Protein AF-A0ABD6C8F3-F1 (afdb_monomer)

Mean predicted aligned error: 8.4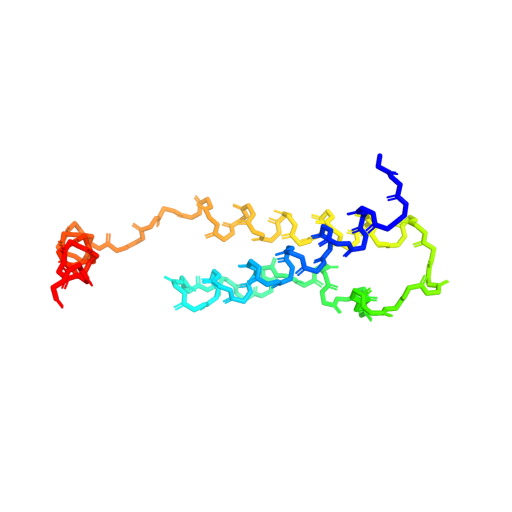9 Å

Solvent-accessible surface area (backbone atoms only — not comparable to full-atom values): 5252 Å² total; per-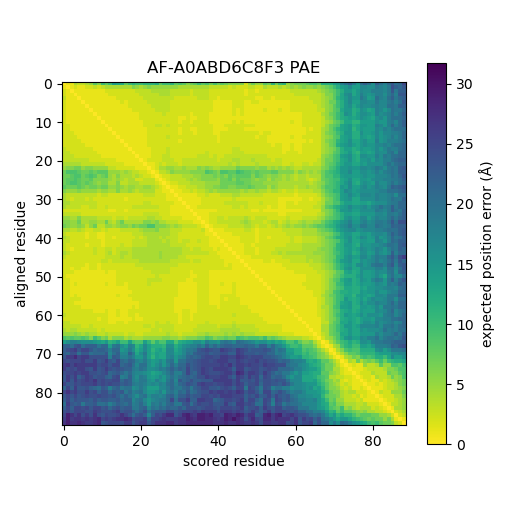residue (Å²): 132,56,64,67,60,42,36,51,49,28,44,53,48,54,54,47,51,54,58,45,57,77,74,42,90,66,62,89,66,49,46,45,73,29,62,73,64,72,72,58,54,84,52,74,86,57,58,62,66,56,47,49,53,44,36,51,30,41,51,52,21,48,50,54,65,68,64,52,76,75,81,66,50,77,66,55,52,55,49,54,50,51,55,62,69,62,66,85,114

Radius of gyration: 16.14 Å; Cα contacts (8 Å, |Δi|>4): 51; chains: 1; bounding box: 31×20×46 Å

Sequence (89 aa):
MRKQELIHLHALCLLLRERVGERTELASGAFAGYDDSRLDPSAVHRRKAEHHEAVLALLEGLATALSEPDSRTDDERRDASRRLENWDG

Organism: NCBI:txid1126241

pLDDT: mean 86.3, std 13.85, range [49.25, 98.38]

Foldseek 3Di:
DDLVVLLVLLVVLVVVVVVLVVVAPADVCLLVQLVVLVDHSVPSVDDSVSSVSNSVSSVSSVCVSVPPPPPDDPVNVVVVVVVVVPPVD

InterPro domains:
  IPR002753 Uncharacterised protein family UPF0058 [PF01893] (1-73)
  IPR002753 Uncharacterised protein family UPF0058 [PTHR42203] (1-82)
  IPR036519 Uncharacterised UPF0058 superfamily [G3DSA:1.20.1270.110] (1-88)
  IPR036519 Uncharacterised UPF0058 superfamily [SSF140371] (1-74)

Secondary structure (DSSP, 8-state):
--HHHHHHHHHHHHHHHHHHHTTS-PPTTTTHHHHTTT--TT-TTS-HHHHHHHHHHHHHHHHHHHHS-----HHHHHHHHHHHHGGG-

Structure (mmCIF, N/CA/C/O backbone):
data_AF-A0ABD6C8F3-F1
#
_entry.id   AF-A0ABD6C8F3-F1
#
loop_
_atom_site.group_PDB
_atom_site.id
_atom_site.type_symbol
_atom_site.label_atom_id
_atom_site.label_alt_id
_atom_site.label_comp_id
_atom_site.label_asym_id
_atom_site.label_entity_id
_atom_site.label_seq_id
_atom_site.pdbx_PDB_ins_code
_atom_site.Cartn_x
_atom_site.Cartn_y
_atom_site.Cartn_z
_atom_site.occupancy
_atom_site.B_iso_or_equiv
_atom_site.auth_seq_id
_atom_site.auth_comp_id
_atom_site.auth_asym_id
_atom_site.auth_atom_id
_atom_site.pdbx_PDB_model_num
ATOM 1 N N . MET A 1 1 ? 14.562 8.668 -3.788 1.00 84.75 1 MET A N 1
ATOM 2 C CA . MET A 1 1 ? 14.558 7.212 -3.523 1.00 84.75 1 MET A CA 1
ATOM 3 C C . MET A 1 1 ? 15.003 6.420 -4.747 1.00 84.75 1 MET A C 1
ATOM 5 O O . MET A 1 1 ? 14.552 6.704 -5.863 1.00 84.75 1 MET A O 1
ATOM 9 N N . ARG A 1 2 ? 15.890 5.442 -4.551 1.00 96.19 2 ARG A N 1
ATOM 10 C CA . ARG A 1 2 ? 16.244 4.390 -5.520 1.00 96.19 2 ARG A CA 1
ATOM 11 C C . ARG A 1 2 ? 15.073 3.408 -5.679 1.00 96.19 2 ARG A C 1
ATOM 13 O O . ARG A 1 2 ? 14.166 3.384 -4.856 1.00 96.19 2 ARG A O 1
ATOM 20 N N . LYS A 1 3 ? 15.072 2.595 -6.744 1.00 95.25 3 LYS A N 1
ATOM 21 C CA . LYS A 1 3 ? 13.976 1.638 -7.007 1.00 95.25 3 LYS A CA 1
ATOM 22 C C . LYS A 1 3 ? 13.833 0.595 -5.889 1.00 95.25 3 LYS A C 1
ATOM 24 O O . LYS A 1 3 ? 12.719 0.330 -5.472 1.00 95.25 3 LYS A O 1
ATOM 29 N N . GLN A 1 4 ? 14.947 0.059 -5.390 1.00 96.88 4 GLN A N 1
ATOM 30 C CA . GLN A 1 4 ? 14.942 -0.930 -4.304 1.00 96.88 4 GLN A CA 1
ATOM 31 C C . GLN A 1 4 ? 14.381 -0.348 -2.999 1.00 96.88 4 GLN A C 1
ATOM 33 O O . GLN A 1 4 ? 13.476 -0.925 -2.414 1.00 96.88 4 GLN A O 1
ATOM 38 N N . GLU A 1 5 ? 14.826 0.850 -2.602 1.00 97.94 5 GLU A N 1
ATOM 39 C CA . GLU A 1 5 ? 14.271 1.576 -1.446 1.00 97.94 5 GLU A CA 1
ATOM 40 C C . GLU A 1 5 ? 12.754 1.780 -1.573 1.00 97.94 5 GLU A C 1
ATOM 42 O O . GLU A 1 5 ? 12.025 1.643 -0.598 1.00 97.94 5 GLU A O 1
ATOM 47 N N . LEU A 1 6 ? 12.271 2.082 -2.783 1.00 97.94 6 LEU A N 1
ATOM 48 C CA . LEU A 1 6 ? 10.848 2.274 -3.045 1.00 97.94 6 LEU A CA 1
ATOM 49 C C . LEU A 1 6 ? 10.048 0.966 -2.969 1.00 97.94 6 LEU A C 1
ATOM 51 O O . LEU A 1 6 ? 8.942 0.970 -2.443 1.00 97.94 6 LEU A O 1
ATOM 55 N N . ILE A 1 7 ? 10.601 -0.146 -3.458 1.00 97.88 7 ILE A N 1
ATOM 56 C CA . ILE A 1 7 ? 9.985 -1.476 -3.330 1.00 97.88 7 ILE A CA 1
ATOM 57 C C . ILE A 1 7 ? 9.897 -1.881 -1.854 1.00 97.88 7 ILE A C 1
ATOM 59 O O . ILE A 1 7 ? 8.856 -2.362 -1.414 1.00 97.88 7 ILE A O 1
ATOM 63 N N . HIS A 1 8 ? 10.952 -1.638 -1.072 1.00 98.12 8 HIS A N 1
ATOM 64 C CA . HIS A 1 8 ? 10.926 -1.889 0.369 1.00 98.12 8 HIS A CA 1
ATOM 65 C C . HIS A 1 8 ? 9.895 -1.017 1.083 1.00 98.12 8 HIS A C 1
ATOM 67 O O . HIS A 1 8 ? 9.158 -1.526 1.922 1.00 98.12 8 HIS A O 1
ATOM 73 N N . LEU A 1 9 ? 9.794 0.266 0.725 1.00 98.19 9 LEU A N 1
ATOM 74 C CA . LEU A 1 9 ? 8.760 1.138 1.278 1.00 98.19 9 LEU A CA 1
ATOM 75 C C . LEU A 1 9 ? 7.353 0.641 0.922 1.00 98.19 9 LEU A C 1
ATOM 77 O O . LEU A 1 9 ? 6.497 0.600 1.794 1.00 98.19 9 LEU A O 1
ATOM 81 N N . HIS A 1 10 ? 7.127 0.212 -0.321 1.00 98.19 10 HIS A N 1
ATOM 82 C CA . HIS A 1 10 ? 5.856 -0.383 -0.733 1.00 98.19 10 HIS A CA 1
ATOM 83 C C . HIS A 1 10 ? 5.518 -1.603 0.139 1.00 98.19 10 HIS A C 1
ATOM 85 O O . HIS A 1 10 ? 4.442 -1.645 0.730 1.00 98.19 10 HIS A O 1
ATOM 91 N N . ALA A 1 11 ? 6.452 -2.543 0.308 1.00 98.19 11 ALA A N 1
ATOM 92 C CA . ALA A 1 11 ? 6.245 -3.699 1.180 1.00 98.19 11 ALA A CA 1
ATOM 93 C C . ALA A 1 11 ? 5.922 -3.295 2.631 1.00 98.19 11 ALA A C 1
ATOM 95 O O . ALA A 1 11 ? 4.998 -3.837 3.229 1.00 98.19 11 ALA A O 1
ATOM 96 N N . LEU A 1 12 ? 6.633 -2.307 3.186 1.00 98.38 12 LEU A N 1
ATOM 97 C CA . LEU A 1 12 ? 6.373 -1.797 4.536 1.00 98.38 12 LEU A CA 1
ATOM 98 C C . LEU A 1 12 ? 4.986 -1.152 4.666 1.00 98.38 12 LEU A C 1
ATOM 100 O O . LEU A 1 12 ? 4.303 -1.385 5.658 1.00 98.38 12 LEU A O 1
ATOM 104 N N . CYS A 1 13 ? 4.549 -0.368 3.679 1.00 97.94 13 CYS A N 1
ATOM 105 C CA . CYS A 1 13 ? 3.215 0.231 3.672 1.00 97.94 13 CYS A CA 1
ATOM 106 C C . CYS A 1 13 ? 2.109 -0.830 3.584 1.00 97.94 13 CYS A C 1
ATOM 108 O O . CYS A 1 13 ? 1.074 -0.673 4.231 1.00 97.94 13 CYS A O 1
ATOM 110 N N . LEU A 1 14 ? 2.331 -1.916 2.835 1.00 97.31 14 LEU A N 1
ATOM 111 C CA . LEU A 1 14 ? 1.386 -3.031 2.754 1.00 97.31 14 LEU A CA 1
ATOM 112 C C . LEU A 1 14 ? 1.254 -3.753 4.105 1.00 97.31 14 LEU A C 1
ATOM 114 O O . LEU A 1 14 ? 0.141 -3.941 4.590 1.00 97.31 14 LEU A O 1
ATOM 118 N N . LEU A 1 15 ? 2.376 -4.045 4.770 1.00 97.31 15 LEU A N 1
ATOM 119 C CA . LEU A 1 15 ? 2.372 -4.599 6.131 1.00 97.31 15 LEU A CA 1
ATOM 120 C C . LEU A 1 15 ? 1.695 -3.655 7.134 1.00 97.31 15 LEU A C 1
ATOM 122 O O . LEU A 1 15 ? 0.986 -4.088 8.040 1.00 97.31 15 LEU A O 1
ATOM 126 N N . LEU A 1 16 ? 1.898 -2.344 6.983 1.00 95.94 16 LEU A N 1
ATOM 127 C CA . LEU A 1 16 ? 1.256 -1.361 7.847 1.00 95.94 16 LEU A CA 1
ATOM 128 C C . LEU A 1 16 ? -0.263 -1.334 7.635 1.00 95.94 16 LEU A C 1
ATOM 130 O O . LEU A 1 16 ? -0.995 -1.258 8.618 1.00 95.94 16 LEU A O 1
ATOM 134 N N . ARG A 1 17 ? -0.745 -1.449 6.390 1.00 94.69 17 ARG A N 1
ATOM 135 C CA . ARG A 1 17 ? -2.178 -1.605 6.088 1.00 94.69 17 ARG A CA 1
ATOM 136 C C . ARG A 1 17 ? -2.766 -2.806 6.826 1.00 94.69 17 ARG A C 1
ATOM 138 O O . ARG A 1 17 ? -3.796 -2.653 7.477 1.00 94.69 17 ARG A O 1
ATOM 145 N N . GLU A 1 18 ? -2.122 -3.969 6.739 1.00 94.06 18 GLU A N 1
ATOM 146 C CA . GLU A 1 18 ? -2.561 -5.184 7.443 1.00 94.06 18 GLU A CA 1
ATOM 147 C C . GLU A 1 18 ? -2.635 -4.930 8.951 1.00 94.06 18 GLU A C 1
ATOM 149 O O . GLU A 1 18 ? -3.667 -5.156 9.582 1.00 94.06 18 GLU A O 1
ATOM 154 N N . ARG A 1 19 ? -1.579 -4.334 9.515 1.00 93.19 19 ARG A N 1
ATOM 155 C CA . ARG A 1 19 ? -1.502 -4.043 10.948 1.00 93.19 19 ARG A CA 1
ATOM 156 C C . ARG A 1 19 ? -2.544 -3.032 11.426 1.00 93.19 19 ARG A C 1
ATOM 158 O O . ARG A 1 19 ? -2.995 -3.123 12.567 1.00 93.19 19 ARG A O 1
ATOM 165 N N . VAL A 1 20 ? -2.902 -2.049 10.602 1.00 90.62 20 VAL A N 1
ATOM 166 C CA . VAL A 1 20 ? -3.983 -1.103 10.916 1.00 90.62 20 VAL A CA 1
ATOM 167 C C . VAL A 1 20 ? -5.336 -1.807 10.838 1.00 90.62 20 VAL A C 1
ATOM 169 O O . VAL A 1 20 ? -6.139 -1.637 11.751 1.00 90.62 20 VAL A O 1
ATOM 172 N N . GLY A 1 21 ? -5.562 -2.654 9.830 1.00 89.31 21 GLY A N 1
ATOM 173 C CA . GLY A 1 21 ? -6.798 -3.433 9.696 1.00 89.31 21 GLY A CA 1
ATOM 174 C C . GLY A 1 21 ? -7.059 -4.407 10.847 1.00 89.31 21 GLY A C 1
ATOM 175 O O . GLY A 1 21 ? -8.209 -4.666 11.179 1.00 89.31 21 GLY A O 1
ATOM 176 N N . GLU A 1 22 ? -6.012 -4.901 11.510 1.00 88.62 22 GLU A N 1
ATOM 177 C CA . GLU A 1 22 ? -6.147 -5.701 12.738 1.00 88.62 22 GLU A CA 1
ATOM 178 C C . GLU A 1 22 ? -6.571 -4.882 13.971 1.00 88.62 22 GLU A C 1
ATOM 180 O O . GLU A 1 22 ? -7.068 -5.448 14.944 1.00 88.62 22 GLU A O 1
ATOM 185 N N . ARG A 1 23 ? -6.313 -3.566 13.989 1.00 82.56 23 ARG A N 1
ATOM 186 C CA . ARG A 1 23 ? -6.428 -2.712 15.191 1.00 82.56 23 ARG A CA 1
ATOM 187 C C . ARG A 1 23 ? -7.560 -1.691 15.131 1.00 82.56 23 ARG A C 1
ATOM 189 O O . ARG A 1 23 ? -7.876 -1.110 16.173 1.00 82.56 23 ARG A O 1
ATOM 196 N N . THR A 1 24 ? -8.102 -1.455 13.943 1.00 80.81 24 THR A N 1
ATOM 197 C CA . THR A 1 24 ? -9.082 -0.413 13.645 1.00 80.81 24 THR A CA 1
ATOM 198 C C . THR A 1 24 ? -10.074 -0.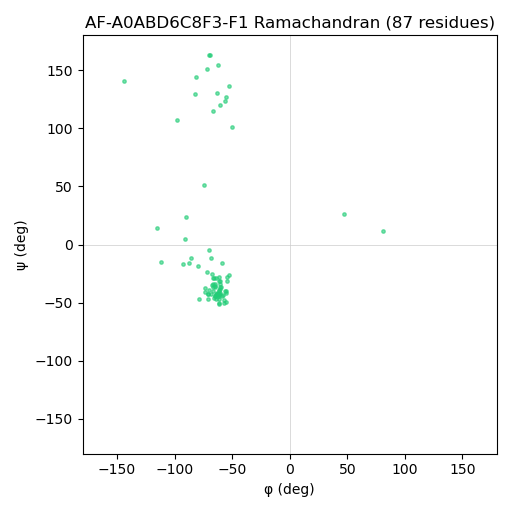940 12.615 1.00 80.81 24 THR A C 1
ATOM 200 O O . THR A 1 24 ? -9.688 -1.616 11.663 1.00 80.81 24 THR A O 1
ATOM 203 N N . GLU A 1 25 ? -11.352 -0.603 12.785 1.00 82.88 25 GLU A N 1
ATOM 204 C CA . GLU A 1 25 ? -12.357 -0.835 11.750 1.00 82.88 25 GLU A CA 1
ATOM 205 C C . GLU A 1 25 ? -12.059 0.065 10.549 1.00 82.88 25 GLU A C 1
ATOM 207 O O . GLU A 1 25 ? -12.094 1.289 10.637 1.00 82.88 25 GLU A O 1
ATOM 212 N N . LEU A 1 26 ? -11.715 -0.547 9.419 1.00 83.81 26 LEU A N 1
ATOM 213 C CA . LEU A 1 26 ? -11.423 0.189 8.198 1.00 83.81 26 LEU A CA 1
ATOM 214 C C . LEU A 1 26 ? -12.721 0.533 7.475 1.00 83.81 26 LEU A C 1
ATOM 216 O O . LEU A 1 26 ? -13.526 -0.354 7.180 1.00 83.81 26 LEU A O 1
ATOM 220 N N . ALA A 1 27 ? -12.881 1.804 7.104 1.00 83.94 27 ALA A N 1
ATOM 221 C CA . ALA A 1 27 ? -13.934 2.209 6.187 1.00 83.94 27 ALA A CA 1
ATOM 222 C C . ALA A 1 27 ? -13.874 1.365 4.901 1.00 83.94 27 ALA A C 1
ATOM 224 O O . ALA A 1 27 ? -12.803 1.119 4.332 1.00 83.94 27 ALA A O 1
ATOM 225 N N . SER A 1 28 ? -15.041 0.922 4.427 1.00 83.62 28 SER A N 1
ATOM 226 C CA . SER A 1 28 ? -15.134 0.147 3.190 1.00 83.62 28 SER A CA 1
ATOM 227 C C . SER A 1 28 ? -14.513 0.932 2.036 1.00 83.62 28 SER A C 1
ATOM 229 O O . SER A 1 28 ? -14.931 2.048 1.739 1.00 83.62 28 SER A O 1
ATOM 231 N N . GLY A 1 29 ? -13.526 0.337 1.368 1.00 87.69 29 GLY A N 1
ATOM 232 C CA . GLY A 1 29 ? -12.833 0.976 0.251 1.00 87.69 29 GLY A CA 1
ATOM 233 C C . GLY A 1 29 ? -11.742 1.975 0.648 1.00 87.69 29 GLY A C 1
ATOM 234 O O . GLY A 1 29 ? -11.223 2.642 -0.242 1.00 87.69 29 GLY A O 1
ATOM 235 N N . ALA A 1 30 ? -11.323 2.041 1.920 1.00 90.25 30 ALA A N 1
ATOM 236 C CA . ALA A 1 30 ? -10.204 2.891 2.359 1.00 90.25 30 ALA A CA 1
ATOM 237 C C . ALA A 1 30 ? -8.913 2.682 1.540 1.00 90.25 30 ALA A C 1
ATOM 239 O O . ALA A 1 30 ? -8.103 3.592 1.415 1.00 90.25 30 ALA A O 1
ATOM 240 N N . PHE A 1 31 ? -8.738 1.497 0.947 1.00 94.69 31 PHE A N 1
ATOM 241 C CA . PHE A 1 31 ? -7.582 1.138 0.122 1.00 94.69 31 PHE A CA 1
ATOM 242 C C . PHE A 1 31 ? -7.926 0.877 -1.350 1.00 94.69 31 PHE A C 1
ATOM 244 O O . PHE A 1 31 ? -7.090 0.343 -2.074 1.00 94.69 31 PHE A O 1
ATOM 251 N N . ALA A 1 32 ? -9.116 1.268 -1.823 1.00 93.75 32 ALA A N 1
ATOM 252 C CA . ALA A 1 32 ? -9.565 0.973 -3.188 1.00 93.75 32 ALA A CA 1
ATOM 253 C C . ALA A 1 32 ? -8.577 1.475 -4.256 1.00 93.75 32 ALA A C 1
ATOM 255 O O . ALA A 1 32 ? -8.241 0.737 -5.176 1.00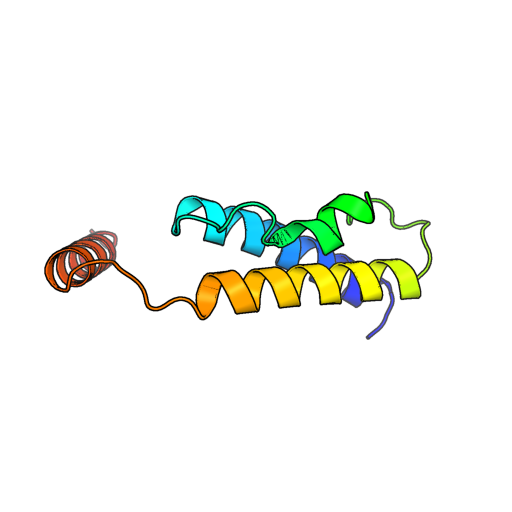 93.75 32 ALA A O 1
ATOM 256 N N . GLY A 1 33 ? -8.017 2.679 -4.077 1.00 92.62 33 GLY A N 1
ATOM 257 C CA . GLY A 1 33 ? -7.012 3.226 -4.995 1.00 92.62 33 GLY A CA 1
ATOM 258 C C . GLY A 1 33 ? -5.742 2.372 -5.101 1.00 92.62 33 GLY A C 1
ATOM 259 O O . GLY A 1 33 ? -5.133 2.296 -6.166 1.00 92.62 33 GLY A O 1
ATOM 260 N N . TYR A 1 34 ? -5.357 1.684 -4.022 1.00 96.38 34 TYR A N 1
ATOM 261 C CA . TYR A 1 34 ? -4.263 0.717 -4.061 1.00 96.38 34 TYR A CA 1
ATOM 262 C C . TYR A 1 34 ? -4.711 -0.615 -4.675 1.00 96.38 34 TYR A C 1
ATOM 264 O O . TYR A 1 34 ? -4.027 -1.142 -5.554 1.00 96.38 34 TYR A O 1
ATOM 272 N N . ASP A 1 35 ? -5.860 -1.143 -4.250 1.00 94.44 35 ASP A N 1
ATOM 273 C CA . ASP A 1 35 ? -6.384 -2.439 -4.697 1.00 94.44 35 ASP A CA 1
ATOM 274 C C . ASP A 1 35 ? -6.636 -2.470 -6.219 1.00 94.44 35 ASP A C 1
ATOM 276 O O . ASP A 1 35 ? -6.363 -3.479 -6.880 1.00 94.44 35 ASP A O 1
ATOM 280 N N . ASP A 1 36 ? -7.044 -1.341 -6.804 1.00 93.81 36 ASP A N 1
ATOM 281 C CA . ASP A 1 36 ? -7.239 -1.174 -8.248 1.00 93.81 36 ASP A CA 1
ATOM 282 C C . ASP A 1 36 ? -5.931 -1.261 -9.047 1.00 93.81 36 ASP A C 1
ATOM 284 O O . ASP A 1 36 ? -5.929 -1.721 -10.194 1.00 93.81 36 ASP A O 1
ATOM 288 N N . SER A 1 37 ? -4.797 -0.884 -8.446 1.00 90.00 37 SER A N 1
ATOM 289 C CA . SER A 1 37 ? -3.486 -0.971 -9.102 1.00 90.00 37 SER A CA 1
ATOM 290 C C . SER A 1 37 ? -3.041 -2.419 -9.341 1.00 90.00 37 SER A C 1
ATOM 292 O O . SER A 1 37 ? -2.241 -2.676 -10.245 1.00 90.00 37 SER A O 1
ATOM 294 N N . ARG A 1 38 ? -3.547 -3.366 -8.529 1.00 90.50 38 ARG A N 1
ATOM 295 C CA . ARG A 1 38 ? -3.154 -4.790 -8.498 1.00 90.50 38 ARG A CA 1
ATOM 296 C C . ARG A 1 38 ? -1.635 -5.008 -8.476 1.00 90.50 38 ARG A C 1
ATOM 298 O O . ARG A 1 38 ? -1.143 -6.033 -8.956 1.00 90.50 38 ARG A O 1
ATOM 305 N N . LEU A 1 39 ? -0.884 -4.034 -7.959 1.00 94.62 39 LEU A N 1
ATOM 306 C CA . LEU A 1 39 ? 0.569 -4.046 -7.973 1.00 94.62 39 LEU A CA 1
ATOM 307 C C . LEU A 1 39 ? 1.112 -4.538 -6.636 1.00 94.62 39 LEU A C 1
ATOM 309 O O . LEU A 1 39 ? 1.125 -3.807 -5.651 1.00 94.62 39 LEU A O 1
ATOM 313 N N . ASP A 1 40 ? 1.641 -5.755 -6.642 1.00 96.12 40 ASP A N 1
ATOM 314 C CA . ASP A 1 40 ? 2.316 -6.336 -5.486 1.00 96.12 40 ASP A CA 1
ATOM 315 C C . ASP A 1 40 ? 3.778 -5.839 -5.364 1.00 96.12 40 A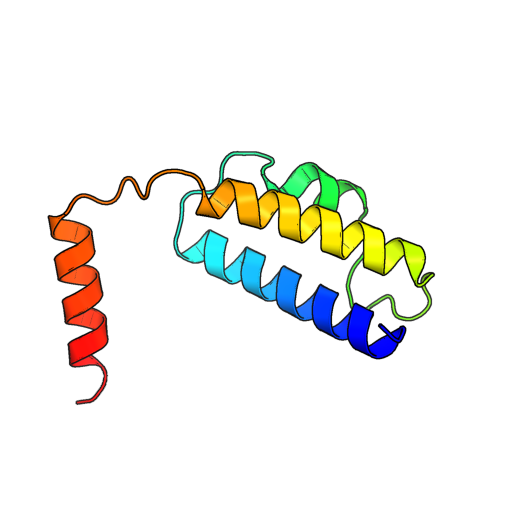SP A C 1
ATOM 317 O O . ASP A 1 40 ? 4.460 -5.671 -6.387 1.00 96.12 40 ASP A O 1
ATOM 321 N N . PRO A 1 41 ? 4.318 -5.634 -4.144 1.00 96.31 41 PRO A N 1
ATOM 322 C CA . PRO A 1 41 ? 5.721 -5.264 -3.942 1.00 96.31 41 PRO A CA 1
ATOM 323 C C . PRO A 1 41 ? 6.729 -6.229 -4.592 1.00 96.31 41 PRO A C 1
ATOM 325 O O . PRO A 1 41 ? 7.789 -5.790 -5.046 1.00 96.31 41 PRO A O 1
ATOM 328 N N . SER A 1 42 ? 6.409 -7.525 -4.687 1.00 96.06 42 SER A N 1
ATOM 329 C CA . SER A 1 42 ? 7.258 -8.549 -5.318 1.00 96.06 42 SER A CA 1
ATOM 330 C C . SER A 1 42 ? 7.381 -8.393 -6.837 1.00 96.06 42 SER A C 1
ATOM 332 O O . SER A 1 42 ? 8.268 -8.992 -7.453 1.00 96.06 42 SER A O 1
ATOM 334 N N . ALA A 1 43 ? 6.561 -7.539 -7.461 1.00 96.12 43 ALA A N 1
ATOM 335 C CA . ALA A 1 43 ? 6.599 -7.240 -8.888 1.00 96.12 43 ALA A CA 1
ATOM 336 C C . ALA A 1 43 ? 7.794 -6.338 -9.271 1.00 96.12 43 ALA A C 1
ATOM 338 O O . ALA A 1 43 ? 7.651 -5.345 -9.979 1.00 96.12 43 ALA A O 1
ATOM 339 N N . VAL A 1 44 ? 9.012 -6.714 -8.866 1.00 94.81 44 VAL A N 1
ATOM 340 C CA . VAL A 1 44 ? 10.257 -5.931 -8.999 1.00 94.81 44 VAL A CA 1
ATOM 341 C C . VAL A 1 44 ? 10.632 -5.561 -10.439 1.00 94.81 44 VAL A C 1
ATOM 343 O O . VAL A 1 44 ? 11.465 -4.680 -10.667 1.00 94.81 44 VAL A O 1
ATOM 346 N N . HIS A 1 45 ? 10.034 -6.224 -11.430 1.00 95.38 45 HIS A N 1
ATOM 347 C CA . HIS A 1 45 ? 10.208 -5.947 -12.855 1.00 95.38 45 HIS A CA 1
ATOM 348 C C . HIS A 1 45 ? 9.375 -4.743 -13.334 1.00 95.38 45 HIS A C 1
ATOM 350 O O . HIS A 1 45 ? 9.701 -4.152 -14.363 1.00 95.38 45 HIS A O 1
ATOM 356 N N . ARG A 1 46 ? 8.344 -4.330 -12.584 1.00 96.38 46 ARG A N 1
ATOM 357 C CA . ARG A 1 46 ? 7.479 -3.183 -12.908 1.00 96.38 46 ARG A CA 1
ATOM 358 C C . ARG A 1 46 ? 8.217 -1.856 -12.783 1.00 96.38 46 ARG A C 1
ATOM 360 O O . ARG A 1 46 ? 9.326 -1.777 -12.235 1.00 96.38 46 ARG A O 1
ATOM 367 N N . ARG A 1 47 ? 7.663 -0.791 -13.368 1.00 97.12 47 ARG A N 1
ATOM 368 C CA . ARG A 1 47 ? 8.358 0.503 -13.427 1.00 97.12 47 ARG A CA 1
ATOM 369 C C . ARG A 1 47 ? 8.394 1.155 -12.049 1.00 97.12 47 ARG A C 1
ATOM 371 O O . ARG A 1 47 ? 7.501 0.992 -11.228 1.00 97.12 47 ARG A O 1
ATOM 378 N N . LYS A 1 48 ? 9.434 1.959 -11.815 1.00 96.81 48 LYS A N 1
ATOM 379 C CA . LYS A 1 48 ? 9.594 2.724 -10.569 1.00 96.81 48 LYS A CA 1
ATOM 380 C C . LYS A 1 48 ? 8.383 3.624 -10.283 1.00 96.81 48 LYS A C 1
ATOM 382 O O . LYS A 1 48 ? 7.982 3.720 -9.134 1.00 96.81 48 LYS A O 1
ATOM 387 N N . ALA A 1 49 ? 7.829 4.266 -11.314 1.00 97.12 49 ALA A N 1
ATOM 388 C CA . ALA A 1 49 ? 6.660 5.135 -11.180 1.00 97.12 49 ALA A CA 1
ATOM 389 C C . ALA A 1 49 ? 5.437 4.381 -10.634 1.00 97.12 49 ALA A C 1
ATOM 391 O O . ALA A 1 49 ? 4.738 4.900 -9.782 1.00 97.12 49 ALA A O 1
ATOM 392 N N . GLU A 1 50 ? 5.258 3.121 -11.025 1.00 97.19 50 GLU A N 1
ATOM 393 C CA . GLU A 1 50 ? 4.112 2.322 -10.586 1.00 97.19 50 GLU A CA 1
ATOM 394 C C . GLU A 1 50 ? 4.221 1.950 -9.103 1.00 97.19 50 GLU A C 1
ATOM 396 O O . GLU A 1 50 ? 3.263 2.093 -8.354 1.00 97.19 50 GLU A O 1
ATOM 401 N N . HIS A 1 51 ? 5.415 1.561 -8.629 1.00 97.75 51 HIS A N 1
ATOM 402 C CA . HIS A 1 51 ? 5.621 1.367 -7.188 1.00 97.75 51 HIS A CA 1
ATOM 403 C C . HIS A 1 51 ? 5.454 2.675 -6.402 1.00 97.75 51 HIS A C 1
ATOM 405 O O . HIS A 1 51 ? 5.087 2.633 -5.235 1.00 97.75 51 HIS A O 1
ATOM 411 N N . HIS A 1 52 ? 5.733 3.827 -7.017 1.00 97.88 52 HIS A N 1
ATOM 412 C CA . HIS A 1 52 ? 5.549 5.128 -6.379 1.00 97.88 52 HIS A CA 1
ATOM 413 C C . HIS A 1 52 ? 4.065 5.468 -6.227 1.00 97.88 52 HIS A C 1
ATOM 415 O O . HIS A 1 52 ? 3.642 5.846 -5.142 1.00 97.88 52 HIS A O 1
ATOM 421 N N . GLU A 1 53 ? 3.280 5.278 -7.286 1.00 97.88 53 GLU A N 1
ATOM 422 C CA . GLU A 1 53 ? 1.821 5.440 -7.266 1.00 97.88 53 GLU A CA 1
ATOM 423 C C . GLU A 1 53 ? 1.169 4.503 -6.241 1.00 97.88 53 GLU A C 1
ATOM 425 O O . GLU A 1 53 ? 0.359 4.947 -5.433 1.00 97.88 53 GLU A O 1
ATOM 430 N N . ALA A 1 54 ? 1.598 3.239 -6.189 1.00 97.81 54 ALA A N 1
ATOM 431 C CA . ALA A 1 54 ? 1.117 2.277 -5.200 1.00 97.81 54 ALA A CA 1
ATOM 432 C C . ALA A 1 54 ? 1.415 2.701 -3.749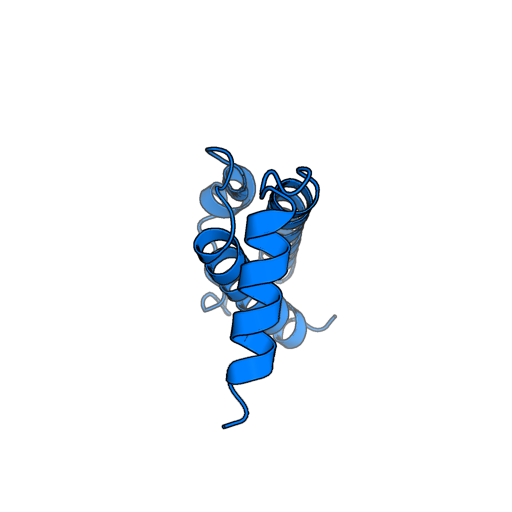 1.00 97.81 54 ALA A C 1
ATOM 434 O O . ALA A 1 54 ? 0.552 2.585 -2.881 1.00 97.81 54 ALA A O 1
ATOM 435 N N . VAL A 1 55 ? 2.617 3.228 -3.482 1.00 98.12 55 VAL A N 1
ATOM 436 C CA . VAL A 1 55 ? 2.974 3.767 -2.159 1.00 98.12 55 VAL A CA 1
ATOM 437 C C . VAL A 1 55 ? 2.089 4.955 -1.792 1.00 98.12 55 VAL A C 1
ATOM 439 O O . VAL A 1 55 ? 1.612 5.013 -0.663 1.00 98.12 55 VAL A O 1
ATOM 442 N N . LEU A 1 56 ? 1.854 5.885 -2.721 1.00 97.94 56 LEU A N 1
ATOM 443 C CA . LEU A 1 56 ? 0.986 7.036 -2.463 1.00 97.94 56 LEU A CA 1
ATOM 444 C C . LEU A 1 56 ? -0.442 6.594 -2.126 1.00 97.94 56 LEU A C 1
ATOM 446 O O . LEU A 1 56 ? -0.968 7.017 -1.102 1.00 97.94 56 LEU A O 1
ATOM 450 N N . ALA A 1 57 ? -1.014 5.671 -2.902 1.00 97.62 57 ALA A N 1
ATOM 451 C CA . ALA A 1 57 ? -2.353 5.145 -2.646 1.00 97.62 57 ALA A CA 1
ATOM 452 C C . ALA A 1 57 ? -2.465 4.427 -1.285 1.00 97.62 57 ALA A C 1
ATOM 454 O O . ALA A 1 57 ? -3.459 4.583 -0.576 1.00 97.62 57 ALA A O 1
ATOM 455 N N . LEU A 1 58 ? -1.434 3.672 -0.878 1.00 97.44 58 LEU A N 1
ATOM 456 C CA . LEU A 1 58 ? -1.385 3.063 0.458 1.00 97.44 58 LEU A CA 1
ATOM 457 C C . LEU A 1 58 ? -1.322 4.119 1.564 1.00 97.44 58 LEU A C 1
ATOM 459 O O . LEU A 1 58 ? -2.013 3.987 2.571 1.00 97.44 58 LEU A O 1
ATOM 463 N N . LEU A 1 59 ? -0.495 5.152 1.396 1.00 97.00 59 LEU A N 1
ATOM 464 C CA . LEU A 1 59 ? -0.351 6.223 2.383 1.00 97.00 59 LEU A CA 1
ATOM 465 C C . LEU A 1 59 ? -1.627 7.055 2.525 1.00 97.00 59 LEU A C 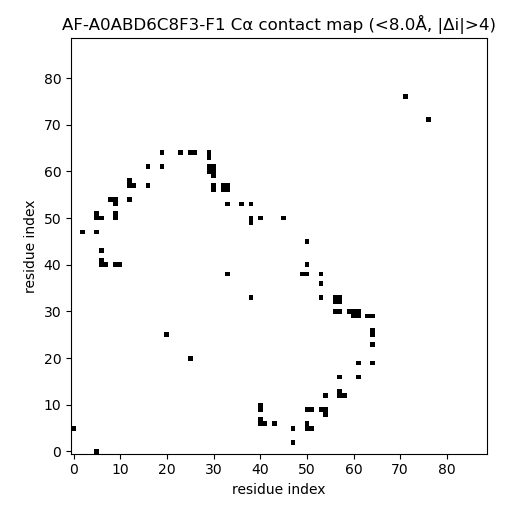1
ATOM 467 O O . LEU A 1 59 ? -1.959 7.434 3.643 1.00 97.00 59 LEU A O 1
ATOM 471 N N . GLU A 1 60 ? -2.354 7.304 1.437 1.00 95.06 60 GLU A N 1
ATOM 472 C CA . GLU A 1 60 ? -3.662 7.967 1.473 1.00 95.06 60 GLU A CA 1
ATOM 473 C C . GLU A 1 60 ? -4.673 7.149 2.283 1.00 95.06 60 GLU A C 1
ATOM 475 O O . GLU A 1 60 ? -5.258 7.672 3.232 1.00 95.06 60 GLU A O 1
ATOM 480 N N . GLY A 1 61 ? -4.800 5.849 1.998 1.00 93.94 61 GLY A N 1
ATOM 481 C CA . GLY A 1 61 ? -5.688 4.965 2.759 1.00 93.94 61 GLY A CA 1
ATOM 482 C C . GLY A 1 61 ? -5.309 4.859 4.238 1.00 93.94 61 GLY A C 1
ATOM 483 O O . GLY A 1 61 ? -6.174 4.907 5.113 1.00 93.94 61 GLY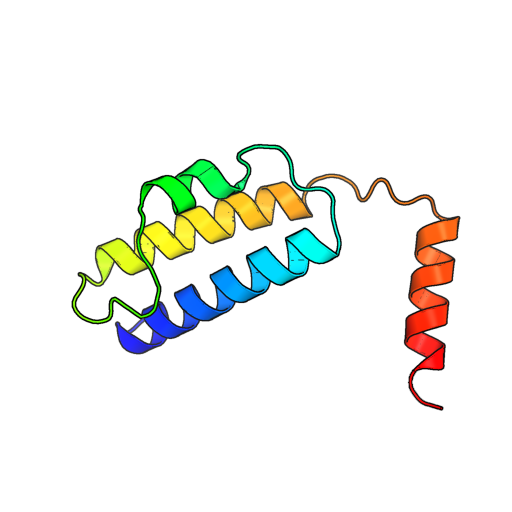 A O 1
ATOM 484 N N . LEU A 1 62 ? -4.009 4.790 4.540 1.00 94.12 62 LEU A N 1
ATOM 485 C CA . LEU A 1 62 ? -3.495 4.816 5.913 1.00 94.12 62 LEU A CA 1
ATOM 486 C C . LEU A 1 62 ? -3.792 6.143 6.614 1.00 94.12 62 LEU A C 1
ATOM 488 O O . LEU A 1 62 ? -4.192 6.138 7.776 1.00 94.12 62 LEU A O 1
ATOM 492 N N . ALA A 1 63 ? -3.610 7.274 5.932 1.00 92.50 63 ALA A N 1
ATOM 493 C CA . ALA A 1 63 ? -3.904 8.586 6.490 1.00 92.50 63 ALA A CA 1
ATOM 494 C C . ALA A 1 63 ? -5.392 8.708 6.827 1.00 92.50 63 ALA A C 1
ATOM 496 O O . ALA A 1 63 ? -5.720 9.176 7.914 1.00 92.50 63 ALA A O 1
ATOM 497 N N . THR A 1 64 ? -6.285 8.232 5.957 1.00 88.75 64 THR A N 1
ATOM 498 C CA . THR A 1 64 ? -7.724 8.175 6.238 1.00 88.75 64 THR A CA 1
ATOM 499 C C . THR A 1 64 ? -8.022 7.278 7.438 1.00 88.75 64 THR A C 1
ATOM 501 O O . THR A 1 64 ? -8.654 7.736 8.386 1.00 88.75 64 THR A O 1
ATOM 504 N N . ALA A 1 65 ? -7.501 6.048 7.451 1.00 87.88 65 ALA A N 1
ATOM 505 C CA . ALA A 1 65 ? -7.744 5.081 8.523 1.00 87.88 65 ALA A CA 1
ATOM 506 C C . ALA A 1 65 ? -7.243 5.547 9.903 1.00 87.88 65 ALA A C 1
ATOM 508 O O . ALA A 1 65 ? -7.813 5.184 10.926 1.00 87.88 65 ALA A O 1
ATOM 509 N N . LEU A 1 66 ? -6.167 6.336 9.941 1.00 86.25 66 LEU A N 1
ATOM 510 C CA . LEU A 1 66 ? -5.572 6.846 11.180 1.00 86.25 66 LEU A CA 1
ATOM 511 C C . LEU A 1 66 ? -6.104 8.224 11.595 1.00 86.25 66 LEU A C 1
ATOM 513 O O . LEU A 1 66 ? -5.884 8.630 12.735 1.00 86.25 66 LEU A O 1
ATOM 517 N N . SER A 1 67 ? -6.754 8.955 10.684 1.00 82.56 67 SER A N 1
ATOM 518 C CA . SER A 1 67 ? -7.316 10.283 10.971 1.00 82.56 67 SER A CA 1
ATOM 519 C C . SER A 1 67 ? -8.734 10.221 11.524 1.00 82.56 67 SER A C 1
ATOM 521 O O . SER A 1 67 ? -9.201 11.216 12.083 1.00 82.56 67 SER A O 1
ATOM 523 N N . GLU A 1 68 ? -9.429 9.088 11.392 1.00 66.31 68 GLU A N 1
ATOM 524 C CA . GLU A 1 68 ? -10.689 8.905 12.103 1.00 66.31 68 GLU A CA 1
ATOM 525 C C . GLU A 1 68 ? -10.429 8.925 13.618 1.00 66.31 68 GLU A C 1
ATOM 527 O O . GLU A 1 68 ? -9.500 8.266 14.099 1.00 66.31 68 GLU A O 1
ATOM 532 N N . PRO A 1 69 ? -11.195 9.723 14.389 1.00 55.06 69 PRO A N 1
ATOM 533 C CA . PRO A 1 69 ? -11.015 9.789 15.826 1.00 55.06 69 PRO A CA 1
ATOM 534 C C . PRO A 1 69 ? -11.251 8.395 16.384 1.00 55.06 69 PRO A C 1
ATOM 536 O O . PRO A 1 69 ? -12.326 7.833 16.205 1.00 55.06 69 PRO A O 1
ATOM 539 N N . ASP A 1 70 ? -10.225 7.855 17.039 1.00 56.84 70 ASP A N 1
ATOM 540 C CA . ASP A 1 70 ? -10.267 6.561 17.701 1.00 56.84 70 ASP A CA 1
ATOM 541 C C . ASP A 1 70 ? -11.510 6.501 18.602 1.00 56.84 70 ASP A C 1
ATOM 543 O O . ASP A 1 70 ? -11.536 7.107 19.679 1.00 56.84 70 ASP A O 1
ATOM 547 N N . SER A 1 71 ? -12.546 5.823 18.095 1.00 54.81 71 SER A N 1
ATOM 548 C CA . SER A 1 71 ? -13.873 5.685 18.697 1.00 54.81 71 SER A CA 1
ATOM 549 C C . SER A 1 71 ? -13.836 4.809 19.941 1.00 54.81 71 SER A C 1
ATOM 551 O O . SER A 1 71 ? -14.848 4.698 20.637 1.00 54.81 71 SER A O 1
ATOM 553 N N . ARG A 1 72 ? -12.664 4.230 20.248 1.00 60.75 72 ARG A N 1
ATOM 554 C CA . ARG A 1 72 ? -12.429 3.544 21.504 1.00 60.75 72 ARG A CA 1
ATOM 555 C C . ARG A 1 72 ? -12.722 4.475 22.660 1.00 60.75 72 ARG A C 1
ATOM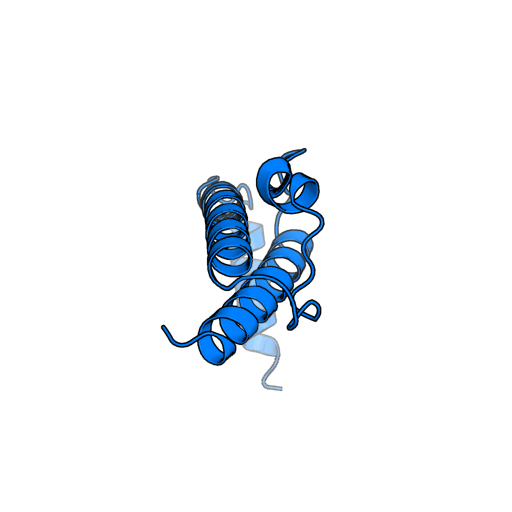 557 O O . ARG A 1 72 ? -12.173 5.581 22.757 1.00 60.75 72 ARG A O 1
ATOM 564 N N . THR A 1 73 ? -13.574 3.993 23.550 1.00 62.06 73 THR A N 1
ATOM 565 C CA . THR A 1 73 ? -13.896 4.702 24.785 1.00 62.06 73 THR A CA 1
ATOM 566 C C . THR A 1 73 ? -12.631 4.854 25.634 1.00 62.06 73 THR A C 1
ATOM 568 O O . THR A 1 73 ? -11.687 4.067 25.529 1.00 62.06 73 THR A O 1
ATOM 571 N N . ASP A 1 74 ? -12.585 5.872 26.496 1.00 64.44 74 ASP A N 1
ATOM 572 C CA . ASP A 1 74 ? -11.436 6.091 27.389 1.00 64.44 74 ASP A CA 1
ATOM 573 C C . ASP A 1 74 ? -11.096 4.847 28.238 1.00 64.44 74 ASP A C 1
ATOM 575 O O . ASP A 1 74 ? -9.930 4.619 28.574 1.00 64.44 74 ASP A O 1
ATOM 579 N N . ASP A 1 75 ? -12.090 4.006 28.534 1.00 63.81 75 ASP A N 1
ATOM 580 C CA . ASP A 1 75 ? -11.906 2.729 29.228 1.00 63.81 75 ASP A CA 1
ATOM 581 C C . ASP A 1 75 ? -11.146 1.695 28.385 1.00 63.81 75 ASP A C 1
ATOM 583 O O . ASP A 1 75 ? -10.222 1.050 28.887 1.00 63.81 75 ASP A O 1
ATOM 587 N N . GLU A 1 76 ? -11.450 1.578 27.093 1.00 67.06 76 GLU A N 1
ATOM 588 C CA . GLU A 1 76 ? -10.754 0.667 26.172 1.00 67.06 76 GLU A CA 1
ATOM 589 C C . GLU A 1 76 ? -9.303 1.096 25.937 1.00 67.06 76 GLU A C 1
ATOM 591 O O . GLU A 1 76 ? -8.403 0.255 25.848 1.00 67.06 76 GLU A O 1
ATOM 596 N N . ARG A 1 77 ? -9.044 2.410 25.917 1.00 65.56 77 ARG A N 1
ATOM 597 C CA . ARG A 1 77 ? -7.681 2.958 25.843 1.00 65.56 77 ARG A CA 1
ATOM 598 C C . ARG A 1 77 ? -6.869 2.614 27.092 1.00 65.56 77 ARG A C 1
ATOM 600 O O . ARG A 1 77 ? -5.724 2.180 26.977 1.00 65.56 77 ARG A O 1
ATOM 607 N N . ARG A 1 78 ? -7.458 2.757 28.285 1.00 68.62 78 ARG A N 1
ATOM 608 C CA . ARG A 1 78 ? -6.810 2.407 29.566 1.00 68.62 78 ARG A CA 1
ATOM 609 C C . ARG A 1 78 ? -6.535 0.911 29.697 1.00 68.62 78 ARG A C 1
ATOM 611 O O . ARG A 1 78 ? -5.537 0.531 30.308 1.00 68.62 78 ARG A O 1
ATOM 618 N N . ASP A 1 79 ? -7.416 0.072 29.168 1.00 71.25 79 ASP A N 1
ATOM 619 C CA . ASP A 1 79 ? -7.258 -1.383 29.179 1.00 71.25 79 ASP A CA 1
ATOM 620 C C . ASP A 1 79 ? -6.185 -1.847 28.176 1.00 71.25 79 ASP A C 1
ATOM 622 O O . ASP A 1 79 ? -5.330 -2.669 28.506 1.00 71.25 79 ASP A O 1
ATOM 626 N N . ALA A 1 80 ? -6.145 -1.256 26.977 1.00 67.50 80 ALA A N 1
ATOM 627 C CA . ALA A 1 80 ? -5.077 -1.494 26.004 1.00 67.50 80 ALA A CA 1
ATOM 628 C C . ALA A 1 80 ? -3.696 -1.071 26.537 1.00 67.50 80 ALA A C 1
ATOM 630 O O . ALA A 1 80 ? -2.737 -1.831 26.393 1.00 67.50 80 ALA A O 1
ATOM 631 N N . SER A 1 81 ? -3.596 0.085 27.204 1.00 70.50 81 SER A N 1
ATOM 632 C CA . SER A 1 81 ? -2.351 0.523 27.854 1.00 70.50 81 SER A CA 1
ATOM 633 C C . SER A 1 81 ? -1.903 -0.443 28.954 1.00 70.50 81 SER A C 1
ATOM 635 O O . SER A 1 81 ? -0.745 -0.850 28.955 1.00 70.50 81 SER A O 1
ATOM 637 N N . ARG A 1 82 ? -2.823 -0.916 29.809 1.00 75.38 82 ARG A N 1
ATOM 638 C CA . ARG A 1 82 ? -2.514 -1.929 30.836 1.00 75.38 82 ARG A CA 1
ATOM 639 C C . ARG A 1 82 ? -2.014 -3.247 30.247 1.00 75.38 82 ARG A C 1
ATOM 641 O O . ARG A 1 82 ? -1.145 -3.890 30.827 1.00 75.38 82 ARG A O 1
ATOM 648 N N . ARG A 1 83 ? -2.551 -3.678 29.101 1.00 67.81 83 ARG A N 1
ATOM 649 C CA . ARG A 1 83 ? -2.078 -4.897 28.419 1.00 67.81 83 ARG A CA 1
ATOM 650 C C . ARG A 1 83 ? -0.658 -4.757 27.878 1.00 67.81 83 ARG A C 1
ATOM 652 O O . ARG A 1 83 ? 0.071 -5.740 27.885 1.00 67.81 83 ARG A O 1
ATOM 659 N N . LEU A 1 84 ? -0.274 -3.565 27.424 1.00 65.94 84 LEU A N 1
ATOM 660 C CA . LEU A 1 84 ? 1.087 -3.293 26.956 1.00 65.94 84 LEU A CA 1
ATOM 661 C C . LEU A 1 84 ? 2.079 -3.206 28.122 1.00 65.94 84 LEU A C 1
ATOM 663 O O . LEU A 1 84 ? 3.183 -3.722 28.006 1.00 65.94 84 LEU A O 1
ATOM 667 N N . GLU A 1 85 ? 1.670 -2.628 29.253 1.00 69.94 85 GLU A N 1
ATOM 668 C CA . GLU A 1 85 ? 2.484 -2.565 30.479 1.00 69.94 85 GLU A CA 1
ATOM 669 C C . GLU A 1 85 ? 2.732 -3.951 31.102 1.00 69.94 85 GLU A C 1
ATOM 671 O O . GLU A 1 85 ? 3.767 -4.175 31.721 1.00 69.94 85 GLU A O 1
ATOM 676 N N . ASN A 1 86 ? 1.812 -4.899 30.909 1.00 68.19 86 ASN A N 1
ATOM 677 C CA . ASN A 1 86 ? 1.894 -6.249 31.477 1.00 68.19 86 ASN A CA 1
ATOM 678 C C . ASN A 1 86 ? 2.600 -7.283 30.573 1.00 68.19 86 ASN A C 1
ATOM 680 O O . ASN A 1 86 ? 2.616 -8.462 30.919 1.00 68.19 86 ASN A O 1
ATOM 684 N N . TRP A 1 87 ? 3.151 -6.886 29.419 1.00 62.16 87 TRP A N 1
ATOM 685 C CA . TRP A 1 87 ? 3.852 -7.801 28.500 1.00 62.16 87 TRP A CA 1
ATOM 686 C C . TRP A 1 87 ? 5.346 -7.994 28.865 1.00 62.16 87 TRP A C 1
ATOM 688 O O . TRP A 1 87 ? 5.972 -8.940 28.404 1.00 62.16 87 TRP A O 1
ATOM 698 N N . ASP A 1 88 ? 5.920 -7.189 29.762 1.00 53.97 88 ASP A N 1
ATOM 699 C CA . ASP A 1 88 ? 7.321 -7.342 30.214 1.00 53.97 88 ASP A CA 1
ATOM 700 C C . ASP A 1 88 ? 7.497 -8.264 31.450 1.00 53.97 88 ASP A C 1
ATOM 702 O O . ASP A 1 88 ? 8.472 -8.136 32.193 1.00 53.97 88 ASP A O 1
ATOM 706 N N . GLY A 1 89 ? 6.555 -9.188 31.696 1.00 49.25 89 GLY A N 1
ATOM 707 C CA . GLY A 1 89 ? 6.558 -10.120 32.840 1.00 49.25 89 GLY A CA 1
ATOM 708 C C . GLY A 1 89 ? 6.963 -11.549 32.499 1.00 49.25 89 GLY A C 1
ATOM 709 O O . GLY A 1 89 ? 6.295 -12.146 31.625 1.00 49.25 89 GLY A O 1
#

Nearest PDB structures (foldseek):
  2gf4-assembly1_A-2  TM=7.763E-01  e=2.637E-04  Halobacterium salinarum NRC-1
  2gf4-assembly1_B-2  TM=8.454E-01  e=8.602E-04  Halobacterium salinarum NRC-1
  3t69-assembly1_A  TM=3.604E-01  e=7.731E+00  Sinorhizobium meliloti 1021